Protein AF-A0A9D7AGH1-F1 (afdb_monomer_lite)

Radius of gyration: 14.58 Å; chains: 1; bounding box: 29×19×40 Å

Organism: NCBI:txid2738837

Sequence (59 aa):
MTDIFALHDILLKIEALAAAASFLTATQDERDTQLALLGHIEDAARKAVKTEKSEVHHG

Structure (mmCIF, N/CA/C/O backbone):
data_AF-A0A9D7AGH1-F1
#
_entry.id   AF-A0A9D7AGH1-F1
#
loop_
_atom_site.group_PDB
_atom_site.id
_atom_site.type_symbol
_atom_site.label_atom_id
_atom_site.label_alt_id
_atom_site.label_comp_id
_atom_site.label_asym_id
_atom_site.label_entity_id
_atom_site.label_seq_id
_atom_site.pdbx_PDB_ins_code
_atom_site.Cartn_x
_atom_site.Cartn_y
_atom_site.Cartn_z
_atom_site.occupancy
_atom_site.B_iso_or_equiv
_atom_site.auth_seq_id
_atom_site.auth_comp_id
_atom_site.auth_asym_id
_atom_site.auth_atom_id
_atom_site.pdbx_PDB_model_num
ATOM 1 N N . MET A 1 1 ? 11.618 -2.613 -25.021 1.00 49.41 1 MET A N 1
ATOM 2 C CA . MET A 1 1 ? 11.916 -1.324 -24.368 1.00 49.41 1 MET A CA 1
ATOM 3 C C . MET A 1 1 ? 10.867 -1.182 -23.286 1.00 49.41 1 MET A C 1
ATOM 5 O O . MET A 1 1 ? 9.784 -0.686 -23.558 1.00 49.41 1 MET A O 1
ATOM 9 N N . THR A 1 2 ? 11.109 -1.808 -22.136 1.00 50.31 2 THR A N 1
ATOM 10 C CA . THR A 1 2 ? 10.158 -1.788 -21.022 1.00 50.31 2 THR A CA 1
ATOM 11 C C . THR A 1 2 ? 10.124 -0.356 -20.528 1.00 50.31 2 THR A C 1
ATOM 13 O O . THR A 1 2 ? 11.158 0.251 -20.254 1.00 50.31 2 THR A O 1
ATOM 16 N N . ASP A 1 3 ? 8.942 0.225 -20.660 1.00 66.38 3 ASP A N 1
ATOM 17 C CA . ASP A 1 3 ? 8.730 1.657 -20.702 1.00 66.38 3 ASP A CA 1
ATOM 18 C C . ASP A 1 3 ? 9.055 2.227 -19.318 1.00 66.38 3 ASP A C 1
ATOM 20 O O . ASP A 1 3 ? 8.329 1.978 -18.357 1.00 66.38 3 ASP A O 1
ATOM 24 N N . ILE A 1 4 ? 10.175 2.942 -19.179 1.00 65.38 4 ILE A N 1
ATOM 25 C CA . ILE A 1 4 ? 10.629 3.502 -17.892 1.00 65.38 4 ILE A CA 1
ATOM 26 C C . ILE A 1 4 ? 9.529 4.374 -17.258 1.00 65.38 4 ILE A C 1
ATOM 28 O O . ILE A 1 4 ? 9.423 4.481 -16.036 1.00 65.38 4 ILE A O 1
ATOM 32 N N . PHE A 1 5 ? 8.655 4.931 -18.101 1.00 68.94 5 PHE A N 1
ATOM 33 C CA . PHE A 1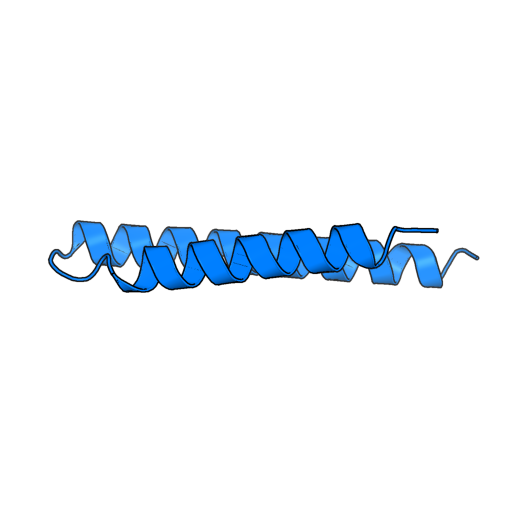 5 ? 7.453 5.655 -17.714 1.00 68.94 5 PHE A CA 1
ATOM 34 C C . PHE A 1 5 ? 6.384 4.756 -17.077 1.00 68.94 5 PHE A C 1
ATOM 36 O O . PHE A 1 5 ? 5.751 5.172 -16.112 1.00 68.94 5 PHE A O 1
ATOM 43 N N . ALA A 1 6 ? 6.213 3.518 -17.547 1.00 70.62 6 ALA A N 1
ATOM 44 C CA . ALA A 1 6 ? 5.313 2.544 -16.934 1.00 70.62 6 ALA A CA 1
ATOM 45 C C . ALA A 1 6 ? 5.836 2.060 -15.574 1.00 70.62 6 ALA A C 1
ATOM 47 O O . ALA A 1 6 ? 5.050 1.924 -14.637 1.00 70.62 6 ALA A O 1
ATOM 48 N N . LEU A 1 7 ? 7.153 1.856 -15.427 1.00 71.31 7 LEU A N 1
ATOM 49 C CA . LEU A 1 7 ? 7.741 1.543 -14.119 1.00 71.31 7 LEU A CA 1
ATOM 50 C C . LEU A 1 7 ? 7.549 2.711 -13.142 1.00 71.31 7 LEU A C 1
ATOM 52 O O . LEU A 1 7 ? 7.136 2.504 -12.003 1.00 71.31 7 LEU A O 1
ATOM 56 N N . HIS A 1 8 ? 7.799 3.941 -13.595 1.00 75.69 8 HIS A N 1
ATOM 57 C CA . HIS A 1 8 ? 7.618 5.139 -12.781 1.00 75.69 8 HIS A CA 1
ATOM 58 C C . HIS A 1 8 ? 6.157 5.336 -12.342 1.00 75.69 8 HIS A C 1
ATOM 60 O O . HIS A 1 8 ? 5.903 5.617 -11.173 1.00 75.69 8 HIS A O 1
ATOM 66 N N . ASP A 1 9 ? 5.193 5.110 -13.238 1.00 74.81 9 ASP A N 1
ATOM 67 C CA . ASP A 1 9 ? 3.758 5.169 -12.927 1.00 74.81 9 ASP A CA 1
ATOM 68 C C . ASP A 1 9 ? 3.338 4.092 -11.905 1.00 74.81 9 ASP A C 1
ATOM 70 O O . ASP A 1 9 ? 2.566 4.360 -10.983 1.00 74.81 9 ASP A O 1
ATOM 74 N N . ILE A 1 10 ? 3.888 2.877 -12.006 1.00 75.50 10 ILE A N 1
ATOM 75 C CA . ILE A 1 10 ? 3.655 1.807 -11.021 1.00 75.50 10 ILE A CA 1
ATOM 76 C C . ILE A 1 10 ? 4.224 2.189 -9.647 1.00 75.50 10 ILE A C 1
ATOM 78 O O . ILE A 1 10 ? 3.552 1.987 -8.634 1.00 75.50 10 ILE A O 1
ATOM 82 N N . LEU A 1 11 ? 5.428 2.765 -9.601 1.00 76.94 11 LEU A N 1
ATOM 83 C CA . LEU A 1 11 ? 6.054 3.215 -8.355 1.00 76.94 11 LEU A CA 1
ATOM 84 C C . LEU A 1 11 ? 5.268 4.360 -7.697 1.00 76.94 11 LEU A C 1
ATOM 86 O O . LEU A 1 11 ? 5.033 4.314 -6.492 1.00 76.94 11 LEU A O 1
ATOM 90 N N . LEU A 1 12 ? 4.769 5.320 -8.481 1.00 81.12 12 LEU A N 1
ATOM 91 C CA . LEU A 1 12 ? 3.892 6.394 -7.995 1.00 81.12 12 LEU A CA 1
ATOM 92 C C . LEU A 1 12 ? 2.585 5.857 -7.395 1.00 81.12 12 LEU A C 1
ATOM 94 O O . LEU A 1 12 ? 2.145 6.307 -6.336 1.00 81.12 12 LEU A O 1
ATOM 98 N N . LYS A 1 13 ? 1.960 4.866 -8.041 1.00 80.12 13 LYS A N 1
ATOM 99 C CA . LYS A 1 13 ? 0.747 4.217 -7.513 1.00 80.12 13 LYS A CA 1
ATOM 100 C C . LYS A 1 13 ? 1.024 3.466 -6.214 1.00 80.12 13 LYS A C 1
ATOM 102 O O . LYS A 1 13 ? 0.194 3.497 -5.309 1.00 80.12 13 LYS A O 1
ATOM 107 N N . ILE A 1 14 ? 2.185 2.822 -6.114 1.00 78.31 14 ILE A N 1
ATOM 108 C CA . ILE A 1 14 ? 2.657 2.158 -4.895 1.00 78.31 14 ILE A CA 1
ATOM 109 C C . ILE A 1 14 ? 2.831 3.167 -3.752 1.00 78.31 14 ILE A C 1
ATOM 111 O O . ILE A 1 14 ? 2.334 2.921 -2.654 1.00 78.31 14 ILE A O 1
ATOM 115 N N . GLU A 1 15 ? 3.468 4.312 -4.004 1.00 78.06 15 GLU A N 1
ATOM 116 C CA . GLU A 1 15 ? 3.631 5.371 -2.999 1.00 78.06 15 GLU A CA 1
ATOM 117 C C . GLU A 1 15 ? 2.285 5.924 -2.524 1.00 78.06 15 GLU A C 1
ATOM 119 O O . GLU A 1 15 ? 2.061 6.057 -1.319 1.00 78.06 15 GLU A O 1
ATOM 124 N N . ALA A 1 16 ? 1.355 6.184 -3.447 1.00 80.75 16 ALA A N 1
ATOM 125 C CA . ALA A 1 16 ? 0.012 6.643 -3.101 1.00 80.75 16 ALA A CA 1
ATOM 126 C C . ALA A 1 16 ? -0.742 5.619 -2.234 1.00 80.75 16 ALA A C 1
ATOM 128 O O . ALA A 1 16 ? -1.418 5.991 -1.272 1.00 80.75 16 ALA A O 1
ATOM 129 N N . LEU A 1 17 ? -0.596 4.324 -2.536 1.00 77.06 17 LEU A N 1
ATOM 130 C CA . LEU A 1 17 ? -1.222 3.248 -1.770 1.00 77.06 17 LEU A CA 1
ATOM 131 C C . LEU A 1 17 ? -0.60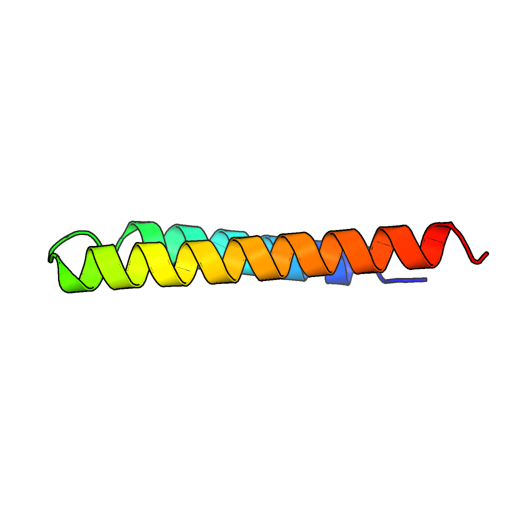3 3.109 -0.371 1.00 77.06 17 LEU A C 1
ATOM 133 O O . LEU A 1 17 ? -1.332 2.928 0.603 1.00 77.06 17 LEU A O 1
ATOM 137 N N . ALA A 1 18 ? 0.719 3.250 -0.250 1.00 76.50 18 ALA A N 1
ATOM 138 C CA . ALA A 1 18 ? 1.415 3.243 1.035 1.00 76.50 18 ALA A CA 1
ATOM 139 C C . ALA A 1 18 ? 1.009 4.442 1.909 1.00 76.50 18 ALA A C 1
ATOM 141 O O . ALA A 1 18 ? 0.753 4.282 3.104 1.00 76.50 18 ALA A O 1
ATOM 142 N N . ALA A 1 19 ? 0.871 5.630 1.311 1.00 80.38 19 ALA A N 1
ATOM 143 C CA . ALA A 1 19 ? 0.375 6.814 2.005 1.00 80.38 19 ALA A CA 1
ATOM 144 C C . ALA A 1 19 ? -1.073 6.621 2.481 1.00 80.38 19 ALA A C 1
ATOM 146 O O . ALA A 1 19 ? -1.379 6.923 3.632 1.00 80.38 19 ALA A O 1
ATOM 147 N N . ALA A 1 20 ? -1.953 6.052 1.652 1.00 77.56 20 ALA A N 1
ATOM 148 C CA . ALA A 1 20 ? -3.325 5.731 2.048 1.00 77.56 20 ALA A CA 1
ATOM 149 C C . ALA A 1 20 ? -3.371 4.705 3.194 1.00 77.56 20 ALA A C 1
ATOM 151 O O . ALA A 1 20 ? -4.087 4.904 4.175 1.00 77.56 20 ALA A O 1
ATOM 152 N N . ALA A 1 21 ? -2.558 3.647 3.112 1.00 75.25 21 ALA A N 1
ATOM 153 C CA . ALA A 1 21 ? -2.450 2.646 4.167 1.00 75.25 21 ALA A CA 1
ATOM 154 C C . ALA A 1 21 ? -1.945 3.255 5.483 1.00 75.25 21 ALA A C 1
ATOM 156 O O . ALA A 1 21 ? -2.384 2.829 6.546 1.00 75.25 21 ALA A O 1
ATOM 157 N N . SER A 1 22 ? -1.088 4.286 5.443 1.00 75.31 22 SER A N 1
ATOM 158 C CA . SER A 1 22 ? -0.570 4.970 6.641 1.00 75.31 22 SER A CA 1
ATOM 159 C C . SER A 1 22 ? -1.663 5.592 7.527 1.00 75.31 22 SER A C 1
ATOM 161 O O . SER A 1 22 ? -1.463 5.735 8.731 1.00 75.31 22 SER A O 1
ATOM 163 N N . PHE A 1 23 ? -2.839 5.890 6.963 1.00 79.00 23 PHE A N 1
ATOM 164 C CA . PHE A 1 23 ? -3.978 6.440 7.703 1.00 79.00 23 PHE A CA 1
ATOM 165 C C . PHE A 1 23 ? -4.813 5.380 8.442 1.00 79.00 23 PHE A C 1
ATOM 167 O O . PHE A 1 23 ? -5.539 5.729 9.372 1.00 79.00 23 PHE A O 1
ATOM 174 N N . LEU A 1 24 ? -4.694 4.096 8.087 1.00 75.81 24 LEU A N 1
ATOM 175 C CA . LEU A 1 24 ? -5.403 2.984 8.735 1.00 75.81 24 LEU A CA 1
ATOM 176 C C . LEU A 1 24 ? -4.726 2.615 10.069 1.00 75.81 24 LEU A C 1
ATOM 178 O O . LEU A 1 24 ? -3.960 1.659 10.147 1.00 75.81 24 LEU A O 1
ATOM 182 N N . THR A 1 25 ? -4.955 3.408 11.120 1.00 75.31 25 THR A N 1
ATOM 183 C CA . THR A 1 25 ? -4.263 3.246 12.418 1.00 75.31 25 THR A CA 1
ATOM 184 C C . THR A 1 25 ? -5.178 3.256 13.643 1.00 75.31 25 THR A C 1
ATOM 186 O O . THR A 1 25 ? -4.694 3.001 14.753 1.00 75.31 25 THR A O 1
ATOM 189 N N . ALA A 1 26 ? -6.480 3.520 13.487 1.00 77.56 26 ALA A N 1
ATOM 190 C CA . ALA A 1 26 ? -7.373 3.790 14.611 1.00 77.56 26 ALA A CA 1
ATOM 191 C C . ALA A 1 26 ? -7.780 2.512 15.362 1.00 77.56 26 ALA A C 1
ATOM 193 O O . ALA A 1 26 ? -7.888 2.529 16.590 1.00 77.56 26 ALA A O 1
ATOM 194 N N . THR A 1 27 ? -7.937 1.387 14.661 1.00 86.56 27 THR A N 1
ATOM 195 C CA . THR A 1 27 ? -8.303 0.090 15.263 1.00 86.56 27 THR A CA 1
ATOM 196 C C . THR A 1 27 ? -7.237 -0.986 15.037 1.00 86.56 27 THR A C 1
ATOM 198 O O . THR A 1 27 ? -6.320 -0.816 14.235 1.00 86.56 27 THR A O 1
ATOM 201 N N . GLN A 1 28 ? -7.318 -2.094 15.787 1.00 79.50 28 GLN A N 1
ATOM 202 C CA . GLN A 1 28 ? -6.419 -3.240 15.587 1.00 79.50 28 GLN A CA 1
ATOM 203 C C . GLN A 1 28 ? -6.614 -3.839 14.185 1.00 79.50 28 GLN A C 1
ATOM 205 O O . GLN A 1 28 ? -5.632 -4.030 13.478 1.00 79.50 28 GLN A O 1
ATOM 210 N N . ASP A 1 29 ? -7.866 -4.000 13.752 1.00 85.06 29 ASP A N 1
ATOM 211 C CA . ASP A 1 29 ? -8.215 -4.509 12.421 1.00 85.06 29 ASP A CA 1
ATOM 212 C C . ASP A 1 29 ? -7.700 -3.600 11.292 1.00 85.06 29 ASP A C 1
ATOM 214 O O . ASP A 1 29 ? -7.227 -4.078 10.259 1.00 85.06 29 ASP A O 1
ATOM 218 N N . GLU A 1 30 ? -7.741 -2.278 11.482 1.00 79.38 30 GLU A N 1
ATOM 219 C CA . GLU A 1 30 ? -7.161 -1.318 10.535 1.00 79.38 30 GLU A CA 1
ATOM 220 C C . GLU A 1 30 ? -5.637 -1.436 10.453 1.00 79.38 30 GLU A C 1
ATOM 222 O O . GLU A 1 30 ? -5.093 -1.410 9.351 1.00 79.38 30 GLU A O 1
ATOM 227 N N . ARG A 1 31 ? -4.950 -1.627 11.588 1.00 81.62 31 ARG A N 1
ATOM 228 C CA . ARG A 1 31 ? -3.495 -1.854 11.619 1.00 81.62 31 ARG A CA 1
ATOM 229 C C . ARG A 1 31 ? -3.104 -3.180 10.964 1.00 81.62 31 ARG A C 1
ATOM 231 O O . ARG A 1 31 ? -2.120 -3.232 10.230 1.00 81.62 31 ARG A O 1
ATOM 238 N N . ASP A 1 32 ? -3.885 -4.234 11.177 1.00 84.75 32 ASP A N 1
ATOM 239 C CA . ASP A 1 32 ? -3.664 -5.532 10.532 1.00 84.75 32 ASP A CA 1
ATOM 240 C C . ASP A 1 32 ? -3.889 -5.429 9.012 1.00 84.75 32 ASP A C 1
ATOM 242 O O . ASP A 1 32 ? -3.096 -5.938 8.215 1.00 84.75 32 ASP A O 1
ATOM 246 N N . THR A 1 33 ? -4.910 -4.673 8.596 1.00 83.06 33 THR A N 1
ATOM 247 C CA . THR A 1 33 ? -5.172 -4.352 7.184 1.00 83.06 33 THR A CA 1
ATOM 248 C C . THR A 1 33 ? -4.044 -3.514 6.574 1.00 83.06 33 THR A C 1
ATOM 250 O O . THR A 1 33 ? -3.604 -3.787 5.457 1.00 83.06 33 THR A O 1
ATOM 253 N N . GLN A 1 34 ? -3.531 -2.522 7.306 1.00 81.38 34 GLN A N 1
ATOM 254 C CA . GLN A 1 34 ? -2.378 -1.713 6.909 1.00 81.38 34 GLN A CA 1
ATOM 255 C C . GLN A 1 34 ? -1.136 -2.585 6.683 1.00 81.38 34 GLN A C 1
ATOM 257 O O . GLN A 1 34 ? -0.481 -2.456 5.648 1.00 81.38 34 GLN A O 1
ATOM 262 N N . LEU A 1 35 ? -0.828 -3.494 7.612 1.00 84.94 35 LEU A N 1
ATOM 263 C CA . LEU A 1 35 ? 0.301 -4.421 7.496 1.00 84.94 35 LEU A CA 1
ATOM 264 C C . LEU A 1 35 ? 0.164 -5.341 6.276 1.00 84.94 35 LEU A C 1
ATOM 266 O O . LEU A 1 35 ? 1.128 -5.512 5.527 1.00 84.94 35 LEU A O 1
ATOM 270 N N . ALA A 1 36 ? -1.032 -5.885 6.032 1.00 84.88 36 ALA A N 1
ATOM 271 C CA . ALA A 1 36 ? -1.298 -6.719 4.861 1.00 84.88 36 ALA A CA 1
ATOM 272 C C . ALA A 1 36 ? -1.121 -5.942 3.543 1.00 84.88 36 ALA A C 1
ATOM 274 O O . ALA A 1 36 ? -0.470 -6.428 2.615 1.00 84.88 36 ALA A O 1
ATOM 275 N N . LEU A 1 37 ? -1.643 -4.711 3.468 1.00 82.19 37 LEU A N 1
ATOM 276 C CA . LEU A 1 37 ? -1.495 -3.842 2.296 1.00 82.19 37 LEU A CA 1
ATOM 277 C C . LEU A 1 37 ? -0.027 -3.506 2.013 1.00 82.19 37 LEU A C 1
ATOM 279 O O . LEU A 1 37 ? 0.411 -3.619 0.868 1.00 82.19 37 LEU A O 1
ATOM 283 N N . LEU A 1 38 ? 0.745 -3.149 3.042 1.00 83.75 38 LEU A N 1
ATOM 284 C CA . LEU A 1 38 ? 2.177 -2.871 2.901 1.00 83.75 38 LEU A CA 1
ATOM 285 C C . LEU A 1 38 ? 2.957 -4.104 2.423 1.00 83.75 38 LEU A C 1
ATOM 287 O O . LEU A 1 38 ? 3.810 -3.975 1.545 1.00 83.75 38 LEU A O 1
ATOM 291 N N . GLY A 1 39 ? 2.619 -5.299 2.916 1.00 85.19 39 GLY A N 1
ATOM 292 C CA . GLY A 1 39 ? 3.212 -6.551 2.435 1.00 85.19 39 GLY A CA 1
ATOM 293 C C . GLY A 1 39 ? 2.939 -6.807 0.948 1.00 85.19 39 GLY A C 1
ATOM 294 O O . GLY A 1 39 ? 3.852 -7.137 0.191 1.00 85.19 39 GLY A O 1
ATOM 295 N N . HIS A 1 40 ? 1.703 -6.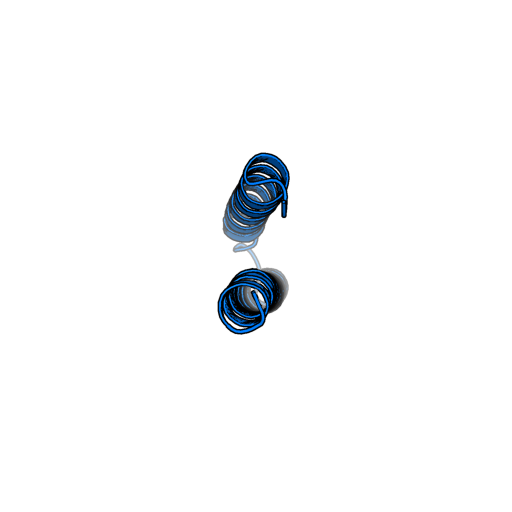587 0.487 1.00 84.25 40 HIS A N 1
ATOM 296 C CA . HIS A 1 40 ? 1.354 -6.722 -0.933 1.00 84.25 40 HIS A CA 1
ATOM 297 C C . HIS A 1 40 ? 2.064 -5.699 -1.826 1.00 84.25 40 HIS A C 1
ATOM 299 O O . HIS A 1 40 ? 2.487 -6.038 -2.935 1.00 84.25 40 HIS A O 1
ATOM 305 N N . ILE A 1 41 ? 2.211 -4.463 -1.344 1.00 79.75 41 ILE A N 1
ATOM 306 C CA . ILE A 1 41 ? 2.966 -3.409 -2.025 1.00 79.75 41 ILE A CA 1
ATOM 307 C C . ILE A 1 41 ? 4.434 -3.819 -2.182 1.00 79.75 41 ILE A C 1
ATOM 309 O O . ILE A 1 41 ? 4.990 -3.716 -3.277 1.00 79.75 41 ILE A O 1
ATOM 313 N N . GLU A 1 42 ? 5.057 -4.315 -1.114 1.00 82.75 42 GLU A N 1
ATOM 314 C CA . GLU A 1 42 ? 6.457 -4.737 -1.136 1.00 82.75 42 GLU A CA 1
ATOM 315 C C . GLU A 1 42 ? 6.681 -5.906 -2.109 1.00 82.75 42 GLU A C 1
ATOM 317 O O . GLU A 1 42 ? 7.632 -5.897 -2.897 1.00 82.75 42 GLU A O 1
ATOM 322 N N . ASP A 1 43 ? 5.770 -6.879 -2.127 1.00 84.62 43 ASP A N 1
ATOM 323 C CA . ASP A 1 43 ? 5.801 -7.991 -3.078 1.00 84.62 43 ASP A CA 1
ATOM 324 C C . ASP A 1 43 ? 5.638 -7.530 -4.532 1.00 84.62 43 ASP A C 1
ATOM 326 O O . ASP A 1 43 ? 6.324 -8.039 -5.425 1.00 84.62 43 ASP A O 1
ATOM 330 N N . ALA A 1 44 ? 4.749 -6.566 -4.791 1.00 80.88 44 ALA A N 1
ATOM 331 C CA . ALA A 1 44 ? 4.562 -5.987 -6.119 1.00 80.88 44 ALA A CA 1
ATOM 332 C C . ALA A 1 44 ? 5.821 -5.240 -6.586 1.00 80.88 44 ALA A C 1
ATOM 334 O O . ALA A 1 44 ? 6.286 -5.466 -7.706 1.00 80.88 44 ALA A O 1
ATOM 335 N N . ALA A 1 45 ? 6.425 -4.432 -5.709 1.00 77.94 45 ALA A N 1
ATOM 336 C CA . ALA A 1 45 ? 7.677 -3.734 -5.986 1.00 77.94 45 ALA A CA 1
ATOM 337 C C . ALA A 1 45 ? 8.822 -4.720 -6.275 1.00 77.94 45 ALA A C 1
ATOM 339 O O . ALA A 1 45 ? 9.529 -4.582 -7.275 1.00 77.94 45 ALA A O 1
ATOM 340 N N . ARG A 1 46 ? 8.973 -5.777 -5.462 1.00 81.00 46 ARG A N 1
ATOM 341 C CA . ARG A 1 46 ? 9.986 -6.822 -5.699 1.00 81.00 46 ARG A CA 1
ATOM 342 C C . ARG A 1 46 ? 9.786 -7.537 -7.031 1.00 81.00 46 ARG A C 1
ATOM 344 O O . ARG A 1 46 ? 10.767 -7.802 -7.727 1.00 81.00 46 ARG A O 1
ATOM 351 N N . LYS A 1 47 ? 8.540 -7.861 -7.392 1.00 80.06 47 LYS A N 1
ATOM 352 C CA . LYS A 1 47 ? 8.217 -8.495 -8.679 1.00 80.06 47 LYS A CA 1
ATOM 353 C C . LYS A 1 47 ? 8.571 -7.580 -9.846 1.00 80.06 47 LYS A C 1
ATOM 355 O O . LYS A 1 47 ? 9.249 -8.044 -10.753 1.00 80.06 47 LYS A O 1
ATOM 360 N N . ALA A 1 48 ? 8.201 -6.301 -9.784 1.00 71.69 48 ALA A N 1
ATOM 361 C CA . ALA A 1 48 ? 8.537 -5.322 -10.818 1.00 71.69 48 ALA A CA 1
ATOM 362 C C . ALA A 1 48 ? 10.059 -5.224 -11.045 1.00 71.69 48 ALA A C 1
ATOM 364 O O . ALA A 1 48 ? 10.522 -5.365 -12.174 1.00 71.69 48 ALA A O 1
ATOM 365 N N . VAL A 1 49 ? 10.847 -5.121 -9.967 1.00 71.56 49 VAL A N 1
ATOM 366 C CA . VAL A 1 49 ? 12.322 -5.078 -10.040 1.00 71.56 49 VAL A CA 1
ATOM 367 C C . VAL A 1 49 ? 12.920 -6.375 -10.603 1.00 71.56 49 VAL A C 1
ATOM 369 O O . VAL A 1 49 ? 13.916 -6.350 -11.329 1.00 71.56 49 VAL A O 1
ATOM 372 N N . LYS A 1 50 ? 12.350 -7.537 -10.263 1.00 72.19 50 LYS A N 1
ATOM 373 C CA . LYS A 1 50 ? 12.839 -8.832 -10.760 1.00 72.19 50 LYS A CA 1
ATOM 374 C C . LYS A 1 50 ? 12.569 -9.005 -12.256 1.00 72.19 50 LYS A C 1
ATOM 376 O O . LYS A 1 50 ? 13.430 -9.544 -12.950 1.00 72.19 50 LYS A O 1
ATOM 381 N N . THR A 1 51 ? 11.418 -8.537 -12.738 1.00 62.84 51 THR A N 1
ATOM 382 C CA . THR A 1 51 ? 11.077 -8.542 -14.166 1.00 62.84 51 THR A CA 1
ATOM 383 C C . THR A 1 51 ? 12.096 -7.732 -14.967 1.00 62.84 51 THR A C 1
ATOM 385 O O . THR A 1 51 ? 12.626 -8.249 -15.946 1.00 62.84 51 THR A O 1
ATOM 388 N N . GLU A 1 52 ? 12.496 -6.547 -14.490 1.00 57.22 52 GLU A N 1
ATOM 389 C CA . GLU A 1 52 ? 13.538 -5.752 -15.160 1.00 57.22 52 GLU A CA 1
ATOM 3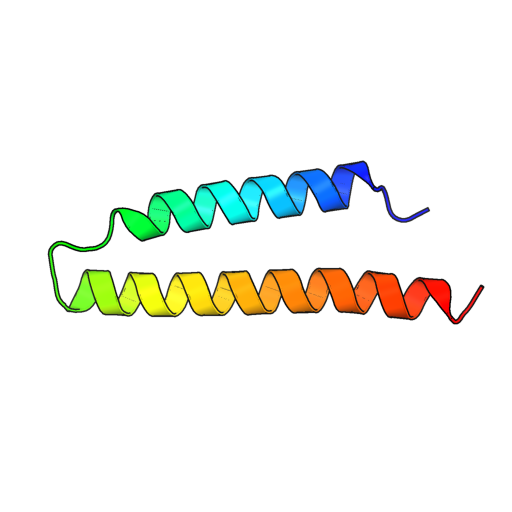90 C C . GLU A 1 52 ? 14.913 -6.440 -15.177 1.00 57.22 52 GLU A C 1
ATOM 392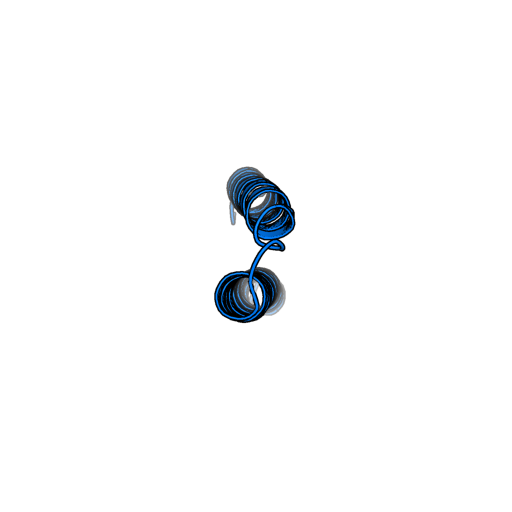 O O . GLU A 1 52 ? 15.596 -6.445 -16.199 1.00 57.22 52 GLU A O 1
ATOM 397 N N . LYS A 1 53 ? 15.339 -7.082 -14.079 1.00 56.84 53 LYS A N 1
ATOM 398 C CA . LYS A 1 53 ? 16.652 -7.762 -14.036 1.00 56.84 53 LYS A CA 1
ATOM 399 C C . LYS A 1 53 ? 16.759 -8.963 -14.979 1.00 56.84 53 LYS A C 1
ATOM 401 O O . LYS A 1 53 ? 17.863 -9.268 -15.438 1.00 56.84 53 LYS A O 1
ATOM 406 N N . SER A 1 54 ? 15.644 -9.644 -15.242 1.00 54.03 54 SER A N 1
ATOM 407 C CA . SER A 1 54 ? 15.598 -10.797 -16.146 1.00 54.03 54 SER A CA 1
ATOM 408 C C . SER A 1 54 ? 15.668 -10.394 -17.620 1.00 54.03 54 SER A C 1
ATOM 410 O O . SER A 1 54 ? 16.234 -11.140 -18.413 1.00 54.03 54 SER A O 1
ATOM 412 N N . GLU A 1 55 ? 15.159 -9.215 -17.985 1.00 52.53 55 GLU A N 1
ATOM 413 C CA . GLU A 1 55 ? 15.225 -8.705 -19.361 1.00 52.53 55 GLU A CA 1
ATOM 414 C C . GLU A 1 55 ? 16.619 -8.163 -19.728 1.00 52.53 55 GLU A C 1
ATOM 416 O O . GLU A 1 55 ? 17.005 -8.206 -20.891 1.00 52.53 55 GLU A O 1
ATOM 421 N N . VAL A 1 56 ? 17.419 -7.733 -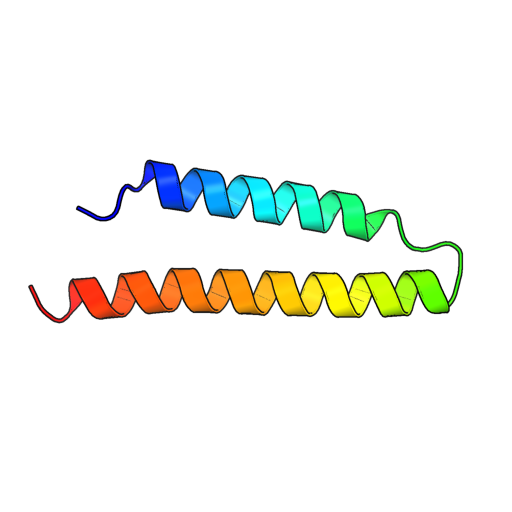18.745 1.00 52.66 56 VAL A N 1
ATOM 422 C CA . VAL A 1 56 ? 18.786 -7.212 -18.963 1.00 52.66 56 VAL A CA 1
ATOM 423 C C . VAL A 1 56 ? 19.834 -8.321 -19.185 1.00 52.66 56 VAL A C 1
ATOM 425 O O . VAL A 1 56 ? 20.886 -8.055 -19.753 1.00 52.66 56 VAL A O 1
ATOM 428 N N . HIS A 1 57 ? 19.568 -9.569 -18.779 1.00 48.62 57 HIS A N 1
ATOM 429 C CA . HIS A 1 57 ? 20.515 -10.693 -18.928 1.00 48.62 57 HIS A CA 1
ATOM 430 C C . HIS A 1 57 ? 20.262 -11.587 -20.158 1.00 48.62 57 HIS A C 1
ATOM 432 O O . HIS A 1 57 ? 21.027 -12.519 -20.396 1.00 48.62 57 HIS A O 1
ATOM 438 N N . HIS A 1 58 ? 19.213 -11.317 -20.939 1.00 43.28 58 HIS A N 1
ATOM 439 C CA . HIS A 1 58 ? 18.863 -12.073 -22.150 1.00 43.28 58 HIS A CA 1
ATOM 440 C C . HIS A 1 58 ? 18.834 -11.201 -23.423 1.00 43.28 58 HIS A C 1
ATOM 442 O O . HIS A 1 58 ? 18.132 -11.539 -24.377 1.00 43.28 58 HIS A O 1
ATOM 448 N N . GLY A 1 59 ? 19.587 -10.095 -23.436 1.00 42.72 59 GLY A N 1
ATOM 449 C CA . GLY A 1 59 ? 19.795 -9.221 -24.598 1.00 42.72 59 GLY A CA 1
ATOM 450 C C . GLY A 1 59 ? 21.215 -9.297 -25.134 1.00 42.72 59 GLY A C 1
ATOM 451 O O . GLY A 1 59 ? 22.144 -9.322 -24.297 1.00 42.72 59 GLY A O 1
#

Foldseek 3Di:
DPDVVVVVVLVVVLVVQLVVLVPQDPDPVSVVVSVVSNVVSVVVNVVSVVVVVVVVVPD

Secondary structure (DSSP, 8-state):
---HHHHHHHHHHHHHHHHHHHT--SSHHHHHHHHHHHHHHHHHHHHHHHHHHHHHT--

pLDDT: mean 73.44, std 11.55, range [42.72, 86.56]